Protein AF-A0A4Z2FYQ3-F1 (afdb_monomer)

pLDDT: mean 87.89, std 8.48, range [62.78, 96.56]

Sequence (59 aa):
MKLLTHNMLTSHVKGVTKGYPLLIKLGQRQDLPGELLPEYENNEEFLKKVHRVLLEVSS

Mean predicted aligned error: 4.78 Å

Secondary structure (DSSP, 8-state):
-BHHHHTT-----TT-S---SPP---SS-----SSPPTTGGG-HHHHHHHHIIIII-B-

Structure (mmCIF, N/CA/C/O backbone):
data_AF-A0A4Z2FYQ3-F1
#
_entry.id   AF-A0A4Z2FYQ3-F1
#
loop_
_atom_site.group_PDB
_atom_site.id
_atom_site.type_symbol
_atom_site.label_atom_id
_atom_site.label_alt_id
_atom_site.label_comp_id
_atom_site.label_asym_id
_atom_site.label_entity_id
_atom_site.label_seq_id
_atom_site.pdbx_PDB_ins_code
_atom_site.Cartn_x
_atom_site.Cartn_y
_atom_site.Cartn_z
_atom_site.occupancy
_atom_site.B_iso_or_equiv
_atom_site.auth_seq_id
_atom_site.auth_comp_id
_atom_site.auth_asym_id
_atom_site.auth_atom_id
_atom_site.pdbx_PDB_model_num
ATOM 1 N N . MET A 1 1 ? 14.811 -0.049 2.540 1.00 83.19 1 MET A N 1
ATOM 2 C CA . MET A 1 1 ? 13.945 1.068 2.057 1.00 83.19 1 MET A CA 1
ATOM 3 C C . MET A 1 1 ? 12.597 1.004 2.767 1.00 83.19 1 MET A C 1
ATOM 5 O O . MET A 1 1 ? 12.214 -0.097 3.130 1.00 83.19 1 MET A O 1
ATOM 9 N N . LYS A 1 2 ? 11.890 2.125 3.001 1.00 90.06 2 LYS A N 1
ATOM 10 C CA . LYS A 1 2 ? 10.549 2.073 3.620 1.00 90.06 2 LYS A CA 1
ATOM 11 C C . LYS A 1 2 ? 9.586 1.300 2.716 1.00 90.06 2 LYS A C 1
ATOM 13 O O . LYS A 1 2 ? 9.576 1.540 1.507 1.00 90.06 2 LYS A O 1
ATOM 18 N N . LEU A 1 3 ? 8.767 0.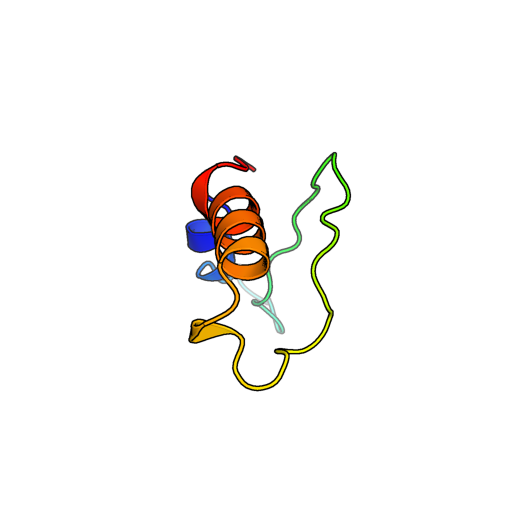418 3.287 1.00 89.62 3 LEU A N 1
ATOM 19 C CA . LEU A 1 3 ? 7.807 -0.383 2.520 1.00 89.62 3 LEU A CA 1
ATOM 20 C C . LEU A 1 3 ? 6.825 0.491 1.723 1.00 89.62 3 LEU A C 1
ATOM 22 O O . LEU A 1 3 ? 6.491 0.156 0.591 1.00 89.62 3 LEU A O 1
ATOM 26 N N . LEU A 1 4 ? 6.453 1.664 2.251 1.00 91.44 4 LEU A N 1
ATOM 27 C CA . LEU A 1 4 ? 5.656 2.646 1.511 1.00 91.44 4 LEU A CA 1
ATOM 28 C C . LEU A 1 4 ? 6.307 3.048 0.181 1.00 91.44 4 LEU A C 1
ATOM 30 O O . LEU A 1 4 ? 5.627 3.137 -0.834 1.00 91.44 4 LEU A O 1
ATOM 34 N N . THR A 1 5 ? 7.623 3.271 0.169 1.00 92.50 5 THR A N 1
ATOM 35 C CA . THR A 1 5 ? 8.347 3.626 -1.057 1.00 92.50 5 THR A CA 1
ATOM 36 C C . THR A 1 5 ? 8.327 2.468 -2.042 1.00 92.50 5 THR A C 1
ATOM 38 O O . THR A 1 5 ? 8.088 2.683 -3.225 1.00 92.50 5 THR A O 1
ATOM 41 N N . HIS A 1 6 ? 8.516 1.240 -1.558 1.00 90.56 6 HIS A N 1
ATOM 42 C CA . HIS A 1 6 ? 8.447 0.046 -2.391 1.00 90.56 6 HIS A CA 1
ATOM 43 C C . HIS A 1 6 ? 7.070 -0.139 -3.047 1.00 90.56 6 HIS A C 1
ATOM 45 O O . HIS A 1 6 ? 7.003 -0.413 -4.243 1.00 90.56 6 HIS A O 1
ATOM 51 N N . ASN A 1 7 ? 5.988 0.103 -2.300 1.00 90.38 7 ASN A N 1
ATOM 52 C CA . ASN A 1 7 ? 4.609 0.009 -2.789 1.00 90.38 7 ASN A CA 1
ATOM 53 C C . ASN A 1 7 ? 4.277 0.997 -3.920 1.00 90.38 7 ASN A C 1
ATOM 55 O O . ASN A 1 7 ? 3.230 0.855 -4.545 1.00 90.38 7 ASN A O 1
ATOM 59 N N . MET A 1 8 ? 5.143 1.979 -4.185 1.00 93.88 8 MET A N 1
ATOM 60 C CA . MET A 1 8 ? 4.997 2.944 -5.279 1.00 93.88 8 MET A CA 1
ATOM 61 C C . MET A 1 8 ? 5.867 2.596 -6.499 1.00 93.88 8 MET A C 1
ATOM 63 O O . MET A 1 8 ? 5.782 3.261 -7.530 1.00 93.88 8 MET A O 1
ATOM 67 N N . LEU A 1 9 ? 6.725 1.576 -6.406 1.00 94.44 9 LEU A N 1
ATOM 68 C CA . LEU A 1 9 ? 7.618 1.176 -7.492 1.00 94.44 9 LEU A CA 1
ATOM 69 C C . LEU A 1 9 ? 6.912 0.240 -8.480 1.00 94.44 9 LEU A C 1
ATOM 71 O O . LEU A 1 9 ? 6.1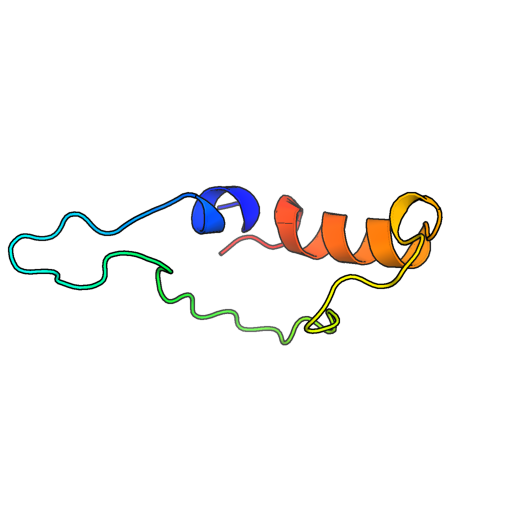23 -0.621 -8.103 1.00 94.44 9 LEU A O 1
ATOM 75 N N . THR A 1 10 ? 7.251 0.381 -9.761 1.00 95.69 10 THR A N 1
ATOM 76 C CA . THR A 1 10 ? 6.756 -0.455 -10.865 1.00 95.69 10 THR A CA 1
ATOM 77 C C . THR A 1 10 ? 7.934 -0.892 -11.735 1.00 95.69 10 THR A C 1
ATOM 79 O O . THR A 1 10 ? 8.843 -0.103 -12.008 1.00 95.69 10 THR A O 1
ATOM 82 N N . SER A 1 11 ? 7.941 -2.150 -12.176 1.00 95.94 11 SER A N 1
ATOM 83 C CA . SER A 1 11 ? 8.948 -2.670 -13.103 1.00 95.94 11 SER A CA 1
ATOM 84 C C . SER A 1 11 ? 8.746 -2.095 -14.503 1.00 95.94 11 SER A C 1
ATOM 86 O O . SER A 1 11 ? 7.639 -2.111 -15.034 1.00 95.94 11 SER A O 1
ATOM 88 N N . HIS A 1 12 ? 9.846 -1.654 -15.114 1.00 95.50 12 HIS A N 1
ATOM 89 C CA . HIS A 1 12 ? 9.901 -1.147 -16.490 1.00 95.50 12 HIS A CA 1
ATOM 90 C C . HIS A 1 12 ? 10.855 -1.974 -17.369 1.00 95.50 12 HIS A C 1
ATOM 92 O O . HIS A 1 12 ? 11.368 -1.496 -18.381 1.00 95.50 12 HIS A O 1
ATOM 98 N N . VAL A 1 13 ? 11.136 -3.220 -16.974 1.00 96.56 13 VAL A N 1
ATOM 99 C CA . VAL A 1 13 ? 11.965 -4.132 -17.773 1.00 96.56 13 VAL A CA 1
ATOM 100 C C . VAL A 1 13 ? 11.270 -4.402 -19.110 1.00 96.56 13 VAL A C 1
ATOM 102 O O . VAL A 1 13 ? 10.068 -4.673 -19.156 1.00 96.56 13 VAL A O 1
ATOM 105 N N . LYS A 1 14 ? 12.026 -4.332 -20.214 1.00 96.06 14 LYS A N 1
ATOM 106 C CA . LYS A 1 14 ? 11.491 -4.589 -21.559 1.00 96.06 14 LYS A CA 1
ATOM 107 C C . LYS A 1 14 ? 10.818 -5.965 -21.611 1.00 96.06 14 LYS A C 1
ATOM 109 O O . LYS A 1 14 ? 11.424 -6.961 -21.230 1.00 96.06 14 LYS A O 1
ATOM 114 N N . GLY A 1 15 ? 9.581 -6.002 -22.106 1.00 95.88 15 GLY A N 1
ATOM 115 C CA . GLY A 1 15 ? 8.788 -7.230 -22.229 1.00 95.88 15 GLY A CA 1
ATOM 116 C C . GLY A 1 15 ? 7.949 -7.594 -20.998 1.00 95.88 15 GLY A C 1
ATOM 117 O O . GLY A 1 15 ? 7.256 -8.608 -21.036 1.00 95.88 15 GLY A O 1
ATOM 118 N N . VAL A 1 16 ? 7.963 -6.794 -19.923 1.00 94.25 16 VAL A N 1
ATOM 119 C CA . VAL A 1 16 ? 7.082 -7.037 -18.771 1.00 94.25 16 VAL A CA 1
ATOM 120 C C . VAL A 1 16 ? 5.629 -6.691 -19.119 1.00 94.25 16 VAL A C 1
ATOM 122 O O . VAL A 1 16 ? 5.342 -5.620 -19.648 1.00 94.25 16 VAL A O 1
ATOM 125 N N . THR A 1 17 ? 4.700 -7.597 -18.814 1.00 93.56 17 THR A N 1
ATOM 126 C CA . THR A 1 17 ? 3.253 -7.399 -19.033 1.00 93.56 17 THR A CA 1
ATOM 127 C C . THR A 1 17 ? 2.504 -7.008 -17.755 1.00 93.56 17 THR A C 1
ATOM 129 O O . THR A 1 17 ? 1.413 -6.450 -17.828 1.00 93.56 17 THR A O 1
ATOM 132 N N . LYS A 1 18 ? 3.094 -7.264 -16.578 1.00 93.62 18 LYS A N 1
ATOM 133 C CA . LYS A 1 18 ? 2.602 -6.845 -15.254 1.00 93.62 18 LYS A CA 1
ATOM 134 C C . LYS A 1 18 ? 3.768 -6.312 -14.422 1.00 93.62 18 LYS A C 1
ATOM 136 O O . LYS A 1 18 ? 4.513 -7.085 -13.829 1.00 93.62 18 LYS A O 1
ATOM 141 N N . GLY A 1 19 ? 3.955 -4.994 -14.422 1.00 92.62 19 GLY A N 1
ATOM 142 C CA . GLY A 1 19 ? 5.053 -4.342 -13.701 1.00 92.62 19 GLY A CA 1
ATOM 143 C C . GLY A 1 19 ? 4.775 -4.072 -12.218 1.00 92.62 19 GLY A C 1
ATOM 144 O O . GLY A 1 19 ? 5.691 -3.681 -11.498 1.00 92.62 19 GLY A O 1
ATOM 145 N N . TYR A 1 20 ? 3.534 -4.261 -11.770 1.00 95.19 20 TYR A N 1
ATOM 146 C CA . TYR A 1 20 ? 3.067 -3.954 -10.422 1.00 95.19 20 TYR A CA 1
ATOM 147 C C . TYR A 1 20 ? 2.115 -5.053 -9.913 1.00 95.19 20 TYR A C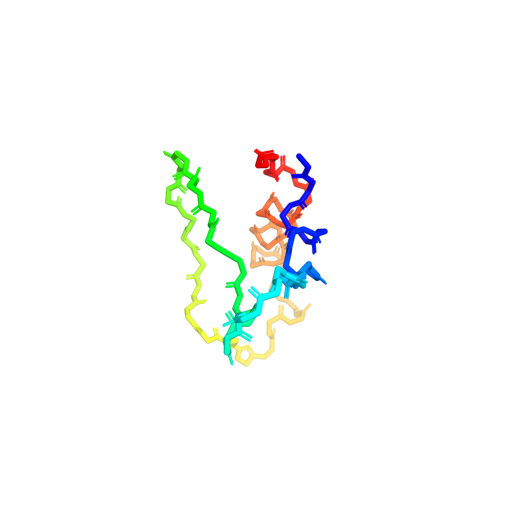 1
ATOM 149 O O . TYR A 1 20 ? 1.304 -5.541 -10.709 1.00 95.19 20 TYR A O 1
ATOM 157 N N . PRO A 1 21 ? 2.158 -5.415 -8.615 1.00 93.44 21 PRO A N 1
ATOM 158 C CA . PRO A 1 21 ? 3.143 -5.003 -7.609 1.00 93.44 21 PRO A CA 1
ATOM 159 C C . PRO A 1 21 ? 4.505 -5.675 -7.826 1.00 93.44 21 PRO A C 1
ATOM 161 O O . PRO A 1 21 ? 4.607 -6.733 -8.448 1.00 93.44 21 PRO A O 1
ATOM 164 N N . LEU A 1 22 ? 5.564 -5.063 -7.297 1.00 92.00 22 LEU A N 1
ATOM 165 C CA . LEU A 1 22 ? 6.862 -5.723 -7.209 1.00 92.00 22 LEU A CA 1
ATOM 166 C C . LEU A 1 22 ? 6.839 -6.766 -6.083 1.00 92.00 22 LEU A C 1
ATOM 168 O O . LEU A 1 22 ? 6.266 -6.541 -5.020 1.00 92.00 22 LEU A O 1
ATOM 172 N N . LEU A 1 23 ? 7.473 -7.915 -6.315 1.00 90.12 23 LEU A N 1
ATOM 173 C CA . LEU A 1 23 ? 7.588 -8.952 -5.293 1.00 90.12 23 LEU A CA 1
ATOM 174 C C . LEU A 1 23 ? 8.669 -8.574 -4.279 1.00 90.12 23 LEU A C 1
ATOM 176 O O . LEU A 1 23 ? 9.810 -8.296 -4.648 1.00 90.12 23 LEU A O 1
ATOM 180 N N . ILE A 1 24 ? 8.312 -8.638 -2.999 1.00 85.88 24 ILE A N 1
ATOM 181 C CA . ILE A 1 24 ?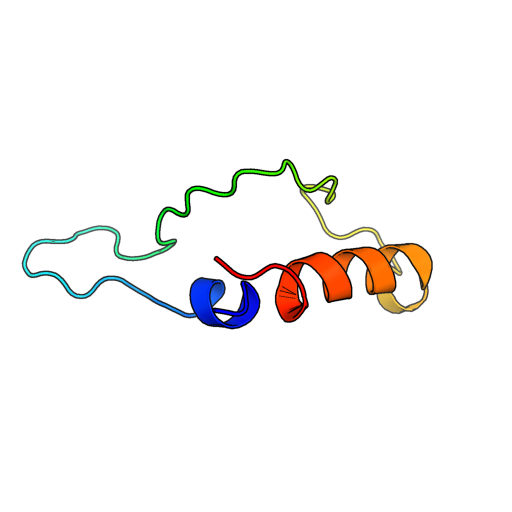 9.210 -8.396 -1.873 1.00 85.88 24 ILE A CA 1
ATOM 182 C C . ILE A 1 24 ? 9.323 -9.642 -1.006 1.00 85.88 24 ILE A C 1
ATOM 184 O O . ILE A 1 24 ? 8.331 -10.313 -0.720 1.00 85.88 24 ILE A O 1
ATOM 188 N N . LYS A 1 25 ? 10.540 -9.958 -0.561 1.00 81.94 25 LYS A N 1
ATOM 189 C CA . LYS A 1 25 ? 10.785 -11.047 0.386 1.00 81.94 25 LYS A CA 1
ATOM 190 C C . LYS A 1 25 ? 10.987 -10.457 1.777 1.00 81.94 25 LYS A C 1
ATOM 192 O O . LYS A 1 25 ? 12.103 -10.126 2.159 1.00 81.94 25 LYS A O 1
ATOM 197 N N . LEU A 1 26 ? 9.897 -10.322 2.526 1.00 77.19 26 LEU A N 1
ATOM 198 C CA . LEU A 1 26 ? 9.947 -9.917 3.930 1.00 77.19 26 LEU A CA 1
ATOM 199 C C . LEU A 1 26 ? 10.185 -11.146 4.816 1.00 77.19 26 LEU A C 1
ATOM 201 O O . LEU A 1 26 ? 9.516 -12.167 4.669 1.00 77.19 26 LEU A O 1
ATOM 205 N N . GLY A 1 27 ? 11.140 -11.050 5.743 1.00 70.19 27 GLY A N 1
ATOM 206 C CA . GLY A 1 27 ? 11.427 -12.109 6.720 1.00 70.19 27 GLY A CA 1
ATOM 207 C C . GLY A 1 27 ? 10.410 -12.203 7.865 1.00 70.19 27 GLY A C 1
ATOM 208 O O . GLY A 1 27 ? 10.447 -13.161 8.632 1.00 70.19 27 GLY A O 1
ATOM 209 N N . GLN A 1 28 ? 9.497 -11.234 7.985 1.00 67.19 28 GLN A N 1
ATOM 210 C CA . GLN A 1 28 ? 8.466 -11.187 9.023 1.00 67.19 28 GLN A CA 1
ATOM 211 C C . GLN A 1 28 ? 7.067 -11.122 8.414 1.00 67.19 28 GLN A C 1
ATOM 213 O O . GLN A 1 28 ? 6.806 -10.318 7.519 1.00 67.19 28 GLN A O 1
ATOM 218 N N . ARG A 1 29 ? 6.158 -11.949 8.946 1.00 62.78 29 ARG A N 1
ATOM 219 C CA . ARG A 1 29 ? 4.721 -11.836 8.683 1.00 62.78 29 ARG A CA 1
ATOM 220 C C . ARG A 1 29 ? 4.192 -10.581 9.372 1.00 62.78 29 A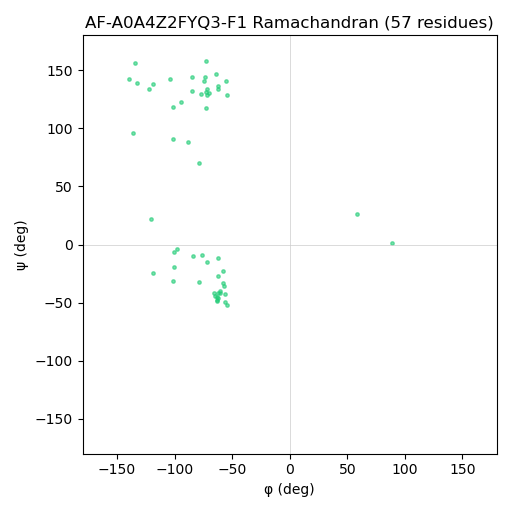RG A C 1
ATOM 222 O O . ARG A 1 29 ? 4.483 -10.353 10.543 1.00 62.78 29 ARG A O 1
ATOM 229 N N . GLN A 1 30 ? 3.449 -9.773 8.629 1.00 70.44 30 GLN A N 1
ATOM 230 C CA . GLN A 1 30 ? 2.781 -8.584 9.142 1.00 70.44 30 GLN A CA 1
ATOM 231 C C . GLN A 1 30 ? 1.308 -8.938 9.352 1.00 70.44 30 GLN A C 1
ATOM 233 O O . GLN A 1 30 ? 0.632 -9.301 8.393 1.00 70.44 30 GLN A O 1
ATOM 238 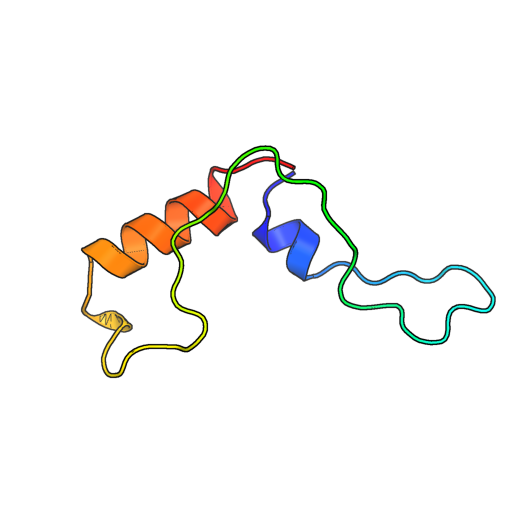N N . ASP A 1 31 ? 0.827 -8.855 10.593 1.00 76.62 31 ASP A N 1
ATOM 239 C CA . ASP A 1 31 ? -0.586 -9.065 10.941 1.00 76.62 31 ASP A CA 1
ATOM 240 C C . ASP A 1 31 ? -1.403 -7.811 10.602 1.00 76.62 31 ASP A C 1
ATOM 242 O O . ASP A 1 31 ? -1.829 -7.056 11.479 1.00 76.62 31 ASP A O 1
ATOM 246 N N . LEU A 1 32 ? -1.573 -7.559 9.305 1.00 81.12 32 LEU A N 1
ATOM 247 C CA . LEU A 1 32 ? -2.491 -6.546 8.796 1.00 81.12 32 LEU A CA 1
ATOM 248 C C . LEU A 1 32 ? -3.754 -7.216 8.242 1.00 81.12 32 LEU A C 1
ATOM 250 O O . LEU A 1 32 ? -3.661 -8.279 7.621 1.00 81.12 32 LEU A O 1
ATOM 254 N N . PRO A 1 33 ? -4.935 -6.608 8.444 1.00 82.56 33 PRO A N 1
ATOM 255 C CA . PRO A 1 33 ? -6.158 -7.085 7.820 1.00 82.56 33 PRO A CA 1
ATOM 256 C C . PRO A 1 33 ? -6.056 -6.959 6.293 1.00 82.56 33 PRO A C 1
ATOM 258 O O . PRO A 1 33 ? -5.426 -6.038 5.774 1.00 82.56 33 PRO A O 1
ATOM 261 N N . GLY A 1 34 ? -6.681 -7.892 5.569 1.00 84.00 34 GLY A N 1
ATOM 262 C CA . GLY A 1 34 ? -6.716 -7.873 4.101 1.00 84.00 34 GLY A CA 1
ATOM 263 C C . GLY A 1 34 ? -7.608 -6.775 3.511 1.00 84.00 34 GLY A C 1
ATOM 264 O O . GLY A 1 34 ? -7.491 -6.468 2.328 1.00 84.00 34 GLY A O 1
ATOM 265 N N . GLU A 1 35 ? -8.470 -6.172 4.331 1.00 87.19 35 GLU A N 1
ATOM 266 C CA . GLU A 1 35 ? -9.395 -5.102 3.961 1.00 87.19 35 GLU A CA 1
ATOM 267 C C . GLU A 1 35 ? -9.361 -3.986 5.013 1.00 87.19 35 GLU A C 1
ATOM 269 O O . GLU A 1 35 ? -8.995 -4.211 6.172 1.00 87.19 35 GLU A O 1
ATOM 274 N N . LEU A 1 36 ? -9.738 -2.771 4.609 1.00 87.25 36 LEU A N 1
ATOM 275 C CA . LEU A 1 36 ? -9.866 -1.645 5.531 1.00 87.25 36 LEU A CA 1
ATOM 276 C C . LEU A 1 36 ? -11.099 -1.841 6.417 1.00 87.25 36 LEU A C 1
ATOM 278 O O . LEU A 1 36 ? -12.200 -2.081 5.925 1.00 87.25 36 LEU A O 1
ATOM 282 N N . LEU A 1 37 ? -10.910 -1.719 7.729 1.00 86.81 37 LEU A N 1
ATOM 283 C CA . LEU A 1 37 ? -12.007 -1.748 8.693 1.00 86.81 37 LEU A CA 1
ATOM 284 C C . LEU A 1 37 ? -12.799 -0.432 8.619 1.00 86.81 37 LEU A C 1
ATOM 286 O O . LEU A 1 37 ? -12.180 0.612 8.443 1.00 86.81 37 LEU A O 1
ATOM 290 N N . PRO A 1 38 ? -14.130 -0.424 8.795 1.00 90.88 38 PRO A N 1
ATOM 291 C CA . PRO A 1 38 ? -14.875 0.822 8.961 1.00 90.88 38 PRO A CA 1
ATOM 292 C C . PRO A 1 38 ? -14.312 1.654 10.125 1.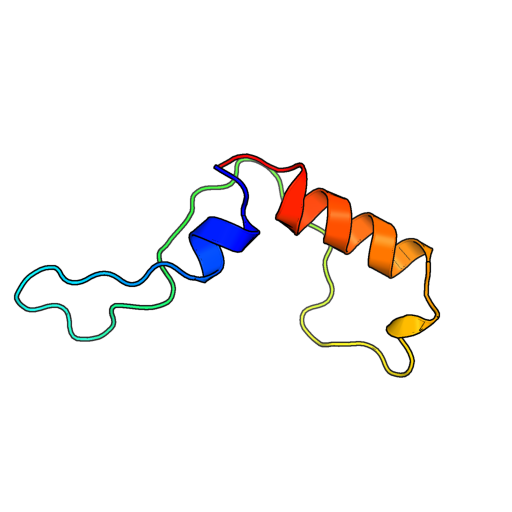00 90.88 38 PRO A C 1
ATOM 294 O O .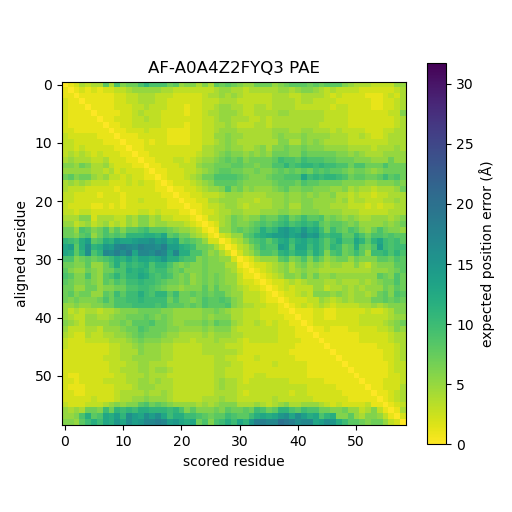 PRO A 1 38 ? -13.941 1.088 11.154 1.00 90.88 38 PRO A O 1
ATOM 297 N N . GLU A 1 39 ? -14.249 2.978 9.961 1.00 92.38 39 GLU A N 1
ATOM 298 C CA . GLU A 1 39 ? -13.761 3.927 10.982 1.00 92.38 39 GLU A CA 1
ATOM 299 C C . GLU A 1 39 ? -12.311 3.681 11.451 1.00 92.38 39 GLU A C 1
ATOM 301 O O . GLU A 1 39 ? -11.925 4.039 12.570 1.00 92.38 39 GLU A O 1
ATOM 306 N N . TYR A 1 40 ? -11.473 3.075 10.601 1.00 92.12 40 TYR A N 1
ATOM 307 C CA . TYR A 1 40 ? -10.067 2.812 10.916 1.00 92.12 40 TYR A CA 1
ATOM 308 C C . TYR A 1 40 ? -9.278 4.085 11.262 1.00 92.12 40 TYR A C 1
ATOM 310 O O . TYR A 1 40 ? -8.252 4.001 11.938 1.00 92.12 40 TYR A O 1
ATOM 318 N N . GLU A 1 41 ? -9.742 5.255 10.818 1.00 93.62 41 GLU A N 1
ATOM 319 C CA . GLU A 1 41 ? -9.126 6.557 11.072 1.00 93.62 41 GLU A CA 1
ATOM 320 C C . GLU A 1 41 ? -9.083 6.908 12.563 1.00 93.62 41 GLU A C 1
ATOM 322 O O . GLU A 1 41 ? -8.188 7.631 12.994 1.00 93.62 41 GLU A O 1
ATOM 327 N N . ASN A 1 42 ? -10.014 6.372 13.357 1.00 94.69 42 ASN A N 1
ATOM 328 C CA . ASN A 1 42 ? -10.071 6.588 14.805 1.00 94.69 42 ASN A CA 1
ATOM 329 C C . ASN A 1 42 ? -9.439 5.431 15.600 1.00 94.69 42 ASN A C 1
ATOM 331 O O . ASN A 1 42 ? -9.330 5.499 16.825 1.00 94.69 42 ASN A O 1
ATOM 335 N N . ASN A 1 43 ? -9.002 4.362 14.927 1.00 93.50 43 ASN A N 1
ATOM 336 C CA . ASN A 1 43 ? -8.390 3.205 15.569 1.00 93.50 43 ASN A CA 1
ATOM 337 C C . ASN A 1 43 ? -6.871 3.401 15.704 1.00 93.50 43 ASN A C 1
ATOM 339 O O . ASN A 1 43 ? -6.083 2.984 14.855 1.00 93.50 43 ASN A O 1
ATOM 343 N N . GLU A 1 44 ? -6.446 4.025 16.804 1.00 94.62 44 GLU A N 1
ATOM 344 C CA . GLU A 1 44 ? -5.033 4.324 17.070 1.00 94.62 44 GLU A CA 1
ATOM 345 C C . GLU A 1 44 ? -4.140 3.068 17.059 1.00 94.62 44 GLU A C 1
ATOM 347 O O . GLU A 1 44 ? -3.000 3.114 16.590 1.00 94.62 44 GLU A O 1
ATOM 352 N N . GLU A 1 45 ? -4.644 1.925 17.534 1.00 91.56 45 GLU A N 1
ATOM 353 C CA . GLU A 1 45 ? -3.894 0.666 17.526 1.00 91.56 45 GLU A CA 1
ATOM 354 C C . GLU A 1 45 ? -3.618 0.190 16.093 1.00 91.56 45 GLU A C 1
ATOM 356 O O . GLU A 1 45 ? -2.492 -0.197 15.761 1.00 91.56 45 GLU A O 1
ATOM 361 N N . PHE A 1 46 ? -4.628 0.266 15.226 1.00 91.31 46 PHE A N 1
ATOM 362 C CA . PHE A 1 46 ? -4.487 -0.035 13.807 1.00 91.31 46 PHE A CA 1
ATOM 363 C C . PHE A 1 46 ? -3.512 0.932 13.127 1.00 91.31 46 PHE A C 1
ATOM 365 O O . PHE A 1 46 ? -2.583 0.488 12.449 1.00 91.31 46 PHE A O 1
ATOM 372 N N . LEU A 1 47 ? -3.650 2.241 13.363 1.00 92.88 47 LEU A N 1
ATOM 373 C CA . LEU A 1 47 ? -2.765 3.249 12.775 1.00 92.88 47 LEU A CA 1
ATOM 374 C C . LEU A 1 47 ? -1.301 3.053 13.194 1.00 92.88 47 LEU A C 1
ATOM 376 O O . LEU A 1 47 ? -0.407 3.150 12.352 1.00 92.88 47 LEU A O 1
ATOM 380 N N . LYS A 1 48 ? -1.036 2.695 14.459 1.00 92.75 48 LYS A N 1
ATOM 381 C CA . LYS A 1 48 ? 0.315 2.348 14.939 1.00 92.75 48 LYS A CA 1
ATOM 382 C C . LYS A 1 48 ? 0.882 1.116 14.230 1.00 92.75 48 LYS A C 1
ATOM 384 O O . LYS A 1 48 ? 2.052 1.118 13.842 1.00 92.75 48 LYS A O 1
ATOM 389 N N . LYS A 1 49 ? 0.066 0.076 14.019 1.00 90.25 49 LYS A N 1
ATOM 390 C CA . LYS A 1 49 ? 0.470 -1.129 13.269 1.00 90.25 49 LYS A CA 1
ATOM 391 C C . LYS A 1 49 ? 0.815 -0.791 11.815 1.00 90.25 49 LYS A C 1
ATOM 393 O O . LYS A 1 49 ? 1.875 -1.194 11.336 1.00 90.25 49 LYS A O 1
ATOM 398 N N . VAL A 1 50 ? -0.024 -0.001 11.142 1.00 90.69 50 VAL A N 1
ATOM 399 C CA . VAL A 1 50 ? 0.210 0.461 9.763 1.00 90.69 50 VAL A CA 1
ATOM 400 C C . VAL A 1 50 ? 1.467 1.330 9.668 1.00 90.69 50 VAL A C 1
ATOM 402 O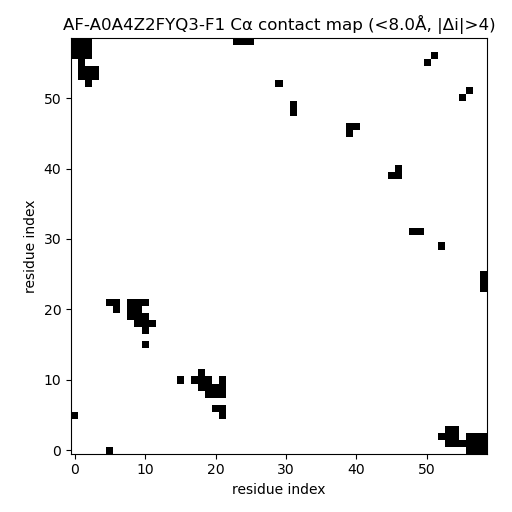 O . VAL A 1 50 ? 2.292 1.095 8.787 1.00 90.69 50 VAL A O 1
ATOM 405 N N . HIS A 1 51 ? 1.659 2.284 10.588 1.00 91.56 51 HIS A N 1
ATOM 406 C CA . HIS A 1 51 ? 2.855 3.133 10.648 1.00 91.56 51 HIS A CA 1
ATOM 407 C C . HIS A 1 51 ? 4.131 2.292 10.713 1.00 91.56 51 HIS A C 1
ATOM 409 O O . HIS A 1 51 ? 5.029 2.455 9.883 1.00 91.56 51 HIS A O 1
ATOM 415 N N . ARG A 1 52 ? 4.185 1.345 11.657 1.00 90.25 52 ARG A N 1
ATOM 416 C CA . ARG A 1 52 ? 5.324 0.439 11.816 1.00 90.25 52 ARG A CA 1
ATOM 417 C C . ARG A 1 52 ? 5.612 -0.323 10.528 1.00 90.25 52 ARG A C 1
ATOM 419 O O . ARG A 1 52 ? 6.743 -0.340 10.050 1.00 90.25 52 ARG A O 1
ATOM 426 N N . VAL A 1 53 ? 4.588 -0.921 9.931 1.00 88.75 53 VAL A N 1
ATOM 427 C CA . VAL A 1 53 ? 4.740 -1.699 8.700 1.00 88.75 53 VAL A CA 1
ATOM 428 C C . VAL A 1 53 ? 5.224 -0.844 7.527 1.00 88.75 53 VAL A C 1
ATOM 430 O O . VAL A 1 53 ? 6.162 -1.229 6.834 1.00 88.75 53 VAL A O 1
ATOM 433 N N . LEU A 1 54 ? 4.606 0.311 7.288 1.00 88.94 54 LEU A N 1
ATOM 434 C CA . LEU A 1 54 ? 4.887 1.117 6.101 1.00 88.94 54 LEU A CA 1
ATOM 435 C C . LEU A 1 54 ? 6.177 1.931 6.213 1.00 88.94 54 LEU A C 1
ATOM 437 O O . LEU A 1 54 ? 6.825 2.184 5.191 1.00 88.94 54 LEU A O 1
ATOM 441 N N . LEU A 1 55 ? 6.538 2.367 7.424 1.00 90.31 55 LEU A N 1
ATOM 442 C CA . LEU A 1 55 ? 7.586 3.364 7.637 1.00 90.31 55 LEU A CA 1
ATOM 443 C C . LEU A 1 55 ? 8.774 2.878 8.468 1.00 90.31 55 LEU A C 1
ATOM 445 O O . LEU A 1 55 ? 9.855 3.447 8.299 1.00 90.31 55 LEU A O 1
ATOM 449 N N . GLU A 1 56 ? 8.605 1.866 9.324 1.00 86.56 56 GLU A N 1
ATOM 450 C CA . GLU A 1 56 ? 9.686 1.331 10.170 1.00 86.56 56 GLU A CA 1
ATOM 451 C C . GLU A 1 56 ? 10.278 0.034 9.610 1.00 86.56 56 GLU A C 1
ATOM 453 O O . GLU A 1 56 ? 11.475 -0.202 9.765 1.00 86.56 56 GLU A O 1
ATOM 458 N N . VAL A 1 57 ? 9.482 -0.794 8.921 1.00 79.56 57 VAL A N 1
ATOM 459 C CA . VAL A 1 57 ? 10.011 -1.980 8.236 1.00 79.56 57 VAL A CA 1
ATOM 460 C C . VAL A 1 57 ? 10.798 -1.539 7.007 1.00 79.56 57 VAL A C 1
ATOM 462 O O . VAL A 1 57 ? 10.261 -0.956 6.059 1.00 79.56 57 VAL A O 1
ATOM 465 N N . SER A 1 58 ? 12.093 -1.844 7.028 1.00 67.06 58 SER A N 1
ATOM 466 C CA . SER A 1 58 ? 12.973 -1.703 5.882 1.00 67.06 58 SER A CA 1
ATOM 467 C C . SER A 1 58 ? 13.078 -3.026 5.121 1.00 67.06 58 SER A C 1
ATOM 469 O O . SER A 1 58 ? 13.441 -4.058 5.680 1.00 67.06 58 SER A O 1
ATOM 471 N N . SER A 1 59 ? 12.737 -2.977 3.833 1.00 63.44 59 SER A N 1
ATOM 472 C CA . SER A 1 59 ? 13.012 -4.029 2.849 1.00 63.44 59 SER A CA 1
ATOM 473 C C . SER A 1 59 ? 14.464 -4.032 2.402 1.00 63.44 59 SER A C 1
ATOM 475 O O . SER A 1 59 ? 14.976 -2.888 2.229 1.00 63.44 59 SER A O 1
#

Organism: NCBI:txid230148

Radius of gyration: 14.03 Å; Cα contacts (8 Å, |Δi|>4): 45; chains: 1; bounding box: 29×19×40 Å

Foldseek 3Di:
DFQLVLQPDFDPPPPDPGRPDDDDDDPDDQPADPDDDPPVVPVVVNVVSVCCRRGVDDD

InterPro domains:
  IPR039127 Multifunctional methyltransferase subunit Trm112 [PTHR12773] (1-25)

Solvent-accessible surface area (backbone atoms only — not comparable to full-atom values): 3950 Å² total; per-residue (Å²): 78,39,38,54,61,55,76,72,47,66,59,82,61,90,88,66,90,70,32,62,80,68,92,76,89,72,97,65,92,73,98,64,75,97,62,87,60,88,71,48,91,77,34,63,72,57,48,52,53,50,49,43,54,35,63,65,39,65,102